Protein AF-A0A160V977-F1 (afdb_monomer)

Solvent-accessible surface area (backbone atoms only — not comparable to full-atom values): 5781 Å² total; per-residue (Å²): 112,71,68,58,52,53,50,55,49,53,57,53,48,54,57,52,52,51,48,53,51,42,30,74,75,62,35,70,86,44,37,63,59,54,51,48,52,51,62,61,48,48,59,53,52,54,50,52,50,53,50,51,38,48,54,43,23,74,74,66,78,40,61,65,64,35,53,54,51,50,52,54,52,50,53,52,50,52,54,56,58,70,66,60,76,85,76,78,72,78,77,78,67,96,75,88,80,132

InterPro domains:
  IPR036259 MFS transporter superfamily [G3DSA:1.20.1250.20] (1-90)
  IPR036259 MFS transporter superfamily [SSF103473] (1-87)

Structure (mmCIF, N/CA/C/O backbone):
data_AF-A0A160V977-F1
#
_entry.id   AF-A0A160V977-F1
#
loop_
_atom_site.group_PDB
_atom_site.id
_atom_site.type_symbol
_atom_site.label_atom_id
_atom_site.label_alt_id
_atom_site.label_comp_id
_atom_site.label_asym_id
_atom_site.label_entity_id
_atom_site.label_seq_id
_atom_site.pdbx_PDB_ins_code
_atom_site.Cartn_x
_atom_site.Cartn_y
_atom_site.Cartn_z
_atom_site.occupancy
_atom_site.B_iso_or_equiv
_atom_site.auth_seq_id
_atom_site.auth_comp_id
_atom_site.auth_asym_id
_atom_site.auth_atom_id
_atom_site.pdbx_PDB_model_num
ATOM 1 N N . MET A 1 1 ? 14.651 17.343 1.675 1.00 66.44 1 MET A N 1
ATOM 2 C CA . MET A 1 1 ? 14.062 17.593 3.010 1.00 66.44 1 MET A CA 1
ATOM 3 C C . MET A 1 1 ? 12.535 17.635 2.943 1.00 66.44 1 MET A C 1
ATOM 5 O O . MET A 1 1 ? 11.924 16.693 3.421 1.00 66.44 1 MET A O 1
ATOM 9 N N . VAL A 1 2 ? 11.912 18.605 2.258 1.00 83.19 2 VAL A N 1
ATOM 10 C CA . VAL A 1 2 ? 10.433 18.713 2.157 1.00 83.19 2 VAL A CA 1
ATOM 11 C C . VAL A 1 2 ? 9.752 17.468 1.563 1.00 83.19 2 VAL A C 1
ATOM 13 O O . VAL A 1 2 ? 8.767 16.995 2.116 1.00 83.19 2 VAL A O 1
ATOM 16 N N . GLY A 1 3 ? 10.300 16.872 0.497 1.00 80.31 3 GLY A N 1
ATOM 17 C CA . GLY A 1 3 ? 9.706 15.670 -0.114 1.00 80.31 3 GLY A CA 1
ATOM 18 C C . GLY A 1 3 ? 9.651 14.450 0.816 1.00 80.31 3 GLY A C 1
ATOM 19 O O . GLY A 1 3 ? 8.677 13.708 0.794 1.00 80.31 3 GLY A O 1
ATOM 20 N N . ILE A 1 4 ? 10.650 14.280 1.689 1.00 83.44 4 ILE A N 1
ATOM 21 C CA . ILE A 1 4 ? 10.696 13.172 2.659 1.00 83.44 4 ILE A CA 1
ATOM 22 C C . ILE A 1 4 ? 9.632 13.373 3.740 1.00 83.44 4 ILE A C 1
ATOM 24 O O . ILE A 1 4 ? 8.979 12.415 4.140 1.00 83.44 4 ILE A O 1
ATOM 28 N N . LEU A 1 5 ? 9.421 14.621 4.171 1.00 85.25 5 LEU A N 1
ATOM 29 C CA . LEU A 1 5 ? 8.368 14.960 5.128 1.00 85.25 5 LEU A CA 1
ATOM 30 C C . LEU A 1 5 ? 6.982 14.685 4.540 1.00 85.25 5 LEU A C 1
ATOM 32 O O . LEU A 1 5 ? 6.163 14.068 5.207 1.00 85.25 5 LEU A O 1
ATOM 36 N N . LEU A 1 6 ? 6.734 15.070 3.285 1.00 83.75 6 LEU A N 1
ATOM 37 C CA . LEU A 1 6 ? 5.454 14.815 2.617 1.00 83.75 6 LEU A CA 1
ATOM 38 C C . LEU A 1 6 ? 5.184 13.319 2.429 1.00 83.75 6 LEU A C 1
ATOM 40 O O . LEU A 1 6 ? 4.078 12.861 2.703 1.00 83.75 6 LEU A O 1
ATOM 44 N N . VAL A 1 7 ? 6.192 12.547 2.013 1.00 82.19 7 VAL A N 1
ATOM 45 C CA . VAL A 1 7 ? 6.069 11.088 1.869 1.00 82.19 7 VAL A CA 1
ATOM 46 C C . VAL A 1 7 ? 5.856 10.424 3.226 1.00 82.19 7 VAL A C 1
ATOM 48 O O . VAL A 1 7 ? 4.940 9.620 3.370 1.00 82.19 7 VAL A O 1
ATOM 51 N N . GLY A 1 8 ? 6.648 10.790 4.236 1.00 82.00 8 GLY A N 1
ATOM 52 C CA . GLY A 1 8 ? 6.519 10.243 5.584 1.00 82.00 8 GLY A CA 1
ATOM 53 C C . GLY A 1 8 ? 5.164 10.562 6.216 1.00 82.00 8 GLY A C 1
ATOM 54 O O . GLY A 1 8 ? 4.550 9.686 6.824 1.00 82.00 8 GLY A O 1
ATOM 55 N N . PHE A 1 9 ? 4.665 11.785 6.031 1.00 81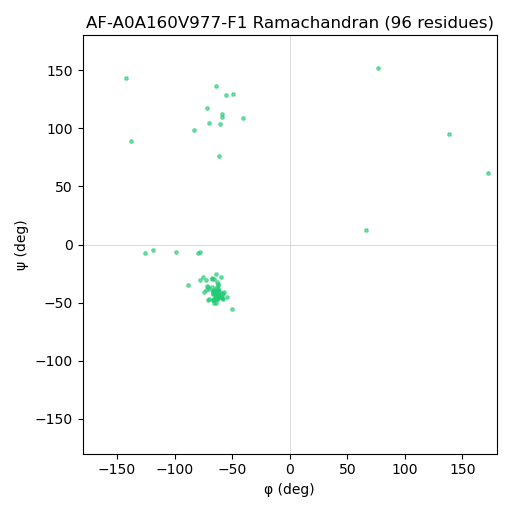.31 9 PHE A N 1
ATOM 56 C CA . PHE A 1 9 ? 3.367 12.197 6.555 1.00 81.31 9 PHE A CA 1
ATOM 57 C C . PHE A 1 9 ? 2.218 11.504 5.823 1.00 81.31 9 PHE A C 1
ATOM 59 O O . PHE A 1 9 ? 1.338 10.949 6.468 1.00 81.31 9 PHE A O 1
ATOM 66 N N . SER A 1 10 ? 2.258 11.470 4.488 1.00 80.94 10 SER A N 1
ATOM 67 C CA . SER A 1 10 ? 1.249 10.793 3.666 1.00 80.94 10 SER A CA 1
ATOM 68 C C . SER A 1 10 ? 1.142 9.306 4.015 1.00 80.94 10 SER A C 1
ATOM 70 O O . SER A 1 10 ? 0.052 8.804 4.283 1.00 80.94 10 SER A O 1
ATOM 72 N N . TRP A 1 11 ? 2.284 8.619 4.122 1.00 78.62 11 TRP A N 1
ATOM 73 C CA . TRP A 1 11 ? 2.330 7.188 4.413 1.00 78.62 11 TRP A CA 1
ATOM 74 C C . TRP A 1 11 ? 1.742 6.848 5.788 1.00 78.62 11 TRP A C 1
ATOM 76 O O . TRP A 1 11 ? 0.925 5.936 5.910 1.00 78.62 11 TRP A O 1
ATOM 86 N N . ASN A 1 12 ? 2.126 7.592 6.831 1.00 80.06 12 ASN A N 1
ATOM 87 C CA . ASN A 1 12 ? 1.627 7.355 8.189 1.00 80.06 12 ASN A CA 1
ATOM 88 C C . ASN A 1 12 ? 0.189 7.856 8.389 1.00 80.06 12 ASN A C 1
ATOM 90 O O . ASN A 1 12 ? -0.552 7.300 9.198 1.00 80.06 12 ASN A O 1
ATOM 94 N N . ALA A 1 13 ? -0.238 8.879 7.645 1.00 80.12 13 ALA A N 1
ATOM 95 C CA . ALA A 1 13 ? -1.621 9.336 7.675 1.00 80.12 13 ALA A CA 1
ATOM 96 C C . ALA A 1 13 ? -2.563 8.232 7.187 1.00 80.12 13 ALA A C 1
ATOM 98 O O . ALA A 1 13 ? -3.557 7.950 7.847 1.00 80.12 13 ALA A O 1
ATOM 99 N N . THR A 1 14 ? -2.234 7.548 6.085 1.00 79.31 14 THR A N 1
ATOM 100 C CA . THR A 1 14 ? -3.078 6.462 5.566 1.00 79.31 14 THR A CA 1
ATOM 101 C C . THR A 1 14 ? -3.198 5.304 6.557 1.00 79.31 14 THR A C 1
ATOM 103 O O . THR A 1 14 ? -4.301 4.806 6.784 1.00 79.31 14 THR A O 1
ATOM 106 N N . THR A 1 15 ? -2.099 4.895 7.197 1.00 77.19 15 THR A N 1
ATOM 107 C CA . THR A 1 15 ? -2.123 3.789 8.167 1.00 77.19 15 THR A CA 1
ATOM 108 C C . THR A 1 15 ? -2.922 4.138 9.422 1.00 77.19 15 THR A C 1
ATOM 110 O O . THR A 1 15 ? -3.720 3.316 9.873 1.00 77.19 15 THR A O 1
ATOM 113 N N . SER A 1 16 ? -2.759 5.356 9.947 1.00 76.06 16 SER A N 1
ATOM 114 C CA . SER A 1 16 ? -3.447 5.821 11.157 1.00 76.06 16 SER A CA 1
ATOM 115 C C . SER A 1 16 ? -4.940 6.091 10.917 1.00 76.06 16 SER A C 1
ATOM 117 O O . SER A 1 16 ? -5.778 5.700 11.726 1.00 76.06 16 SER A O 1
ATOM 119 N N . ILE A 1 17 ? -5.304 6.665 9.761 1.00 78.00 17 ILE A N 1
ATOM 120 C CA . ILE A 1 17 ? -6.708 6.868 9.353 1.00 78.00 17 ILE A CA 1
ATOM 121 C C . ILE A 1 17 ? -7.423 5.527 9.188 1.00 78.00 17 ILE A C 1
ATOM 123 O O . ILE A 1 17 ? -8.548 5.362 9.657 1.00 78.00 17 ILE A O 1
ATOM 127 N N . THR A 1 18 ? -6.763 4.548 8.565 1.00 76.44 18 THR A N 1
ATOM 128 C CA . THR A 1 18 ? -7.324 3.197 8.428 1.00 76.44 18 THR A CA 1
ATOM 129 C C . THR A 1 18 ? -7.544 2.557 9.801 1.00 76.44 18 THR A C 1
ATOM 131 O O . THR A 1 18 ? -8.536 1.856 9.991 1.00 76.44 18 THR A O 1
ATOM 134 N N . ALA A 1 19 ? -6.672 2.848 10.777 1.00 74.00 19 ALA A N 1
ATOM 135 C CA . ALA A 1 19 ? -6.742 2.255 12.112 1.00 74.00 19 ALA A CA 1
ATOM 136 C C . ALA A 1 19 ? -7.929 2.806 12.884 1.00 74.00 19 ALA A C 1
ATOM 138 O O . ALA A 1 19 ? -8.717 2.027 13.416 1.00 74.00 19 ALA A O 1
ATOM 139 N N . ALA A 1 20 ? -8.080 4.131 12.863 1.00 76.62 20 ALA A N 1
ATOM 140 C CA . ALA A 1 20 ? -9.222 4.827 13.438 1.00 76.62 20 ALA A CA 1
ATOM 141 C C . ALA A 1 20 ? -10.544 4.365 12.801 1.00 76.62 20 ALA A C 1
ATOM 143 O O . ALA A 1 20 ? -11.491 4.021 13.503 1.00 76.62 20 ALA A O 1
ATOM 144 N N . TYR A 1 21 ? -10.597 4.263 11.470 1.00 74.62 21 TYR A N 1
ATOM 145 C CA . TYR A 1 21 ? -11.803 3.812 10.772 1.00 74.62 21 TYR A CA 1
ATOM 146 C C . TYR A 1 21 ? -12.166 2.358 11.105 1.00 74.62 21 TYR A C 1
ATOM 148 O O . TYR A 1 21 ? -13.328 2.032 11.353 1.00 74.62 21 TYR A O 1
ATOM 156 N N . ALA A 1 22 ? -11.174 1.466 11.138 1.00 73.75 22 ALA A N 1
ATOM 157 C CA . ALA A 1 22 ? -11.393 0.069 11.482 1.00 73.75 22 ALA A CA 1
ATOM 158 C C . ALA A 1 22 ? -11.825 -0.100 12.949 1.00 73.75 22 ALA A C 1
ATOM 160 O O . ALA A 1 22 ? -12.726 -0.898 13.220 1.00 73.75 22 ALA A O 1
ATOM 161 N N . SER A 1 23 ? -11.242 0.664 13.884 1.00 73.75 23 SER A N 1
ATOM 162 C CA . SER A 1 23 ? -11.644 0.631 15.294 1.00 73.75 23 SER A CA 1
ATOM 163 C C . SER A 1 23 ? -13.060 1.154 15.506 1.00 73.75 23 SER A C 1
ATOM 165 O O . SER A 1 23 ? -13.806 0.544 16.270 1.00 73.75 23 SER A O 1
ATOM 167 N N . ASP A 1 24 ? -13.453 2.212 14.792 1.00 74.56 24 ASP A N 1
ATOM 168 C CA . ASP A 1 24 ? -14.805 2.776 14.863 1.00 74.56 24 ASP A CA 1
ATOM 169 C C . ASP A 1 24 ? -15.855 1.823 14.274 1.00 74.56 24 ASP A C 1
ATOM 171 O O . ASP A 1 24 ? -16.970 1.718 14.787 1.00 74.56 24 ASP A O 1
ATOM 175 N N . ARG A 1 25 ? -15.516 1.096 13.198 1.00 70.06 25 ARG A N 1
ATOM 176 C CA . ARG A 1 25 ? -16.481 0.264 12.461 1.00 70.06 25 ARG A CA 1
ATOM 177 C C . ARG A 1 25 ? -16.636 -1.160 12.992 1.00 70.06 25 ARG A C 1
ATOM 179 O O . ARG A 1 25 ? -17.739 -1.710 12.898 1.00 70.06 25 ARG A O 1
ATOM 186 N N . PHE A 1 26 ? -15.551 -1.762 13.479 1.00 71.75 26 PHE A N 1
ATOM 187 C CA . PHE A 1 26 ? -15.487 -3.175 13.885 1.00 71.75 26 PHE A CA 1
ATOM 188 C C . PHE A 1 26 ? -15.159 -3.369 15.373 1.00 71.75 26 PHE A C 1
ATOM 190 O O . PHE A 1 26 ? -15.189 -4.495 15.874 1.00 71.75 26 PHE A O 1
ATOM 197 N N . GLY A 1 27 ? -14.885 -2.280 16.095 1.00 70.50 27 GLY A N 1
ATOM 198 C CA . GLY A 1 27 ? -14.477 -2.315 17.490 1.00 70.50 27 GLY A CA 1
ATOM 199 C C . GLY A 1 27 ? -13.012 -2.722 17.665 1.00 70.50 27 GLY A C 1
ATOM 200 O O . GLY A 1 27 ? -12.434 -3.488 16.890 1.00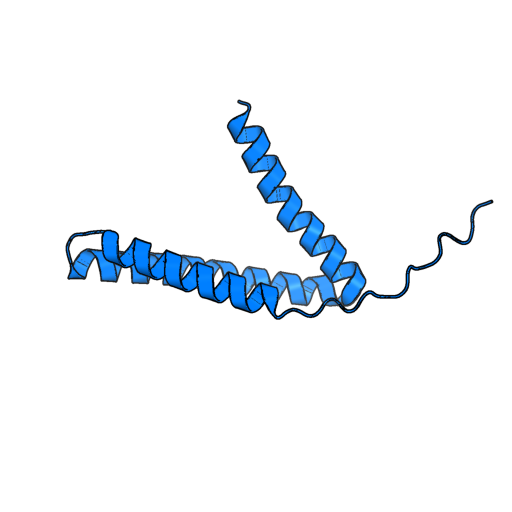 70.50 27 GLY A O 1
ATOM 201 N N . ILE A 1 28 ? -12.404 -2.239 18.748 1.00 71.19 28 ILE A N 1
ATOM 202 C CA . ILE A 1 28 ? -10.978 -2.440 19.064 1.00 71.19 28 ILE A CA 1
ATOM 203 C C . ILE A 1 28 ? -10.630 -3.940 19.190 1.00 71.19 28 ILE A C 1
ATOM 205 O O . ILE A 1 28 ? -9.520 -4.355 18.866 1.00 71.19 28 ILE A O 1
ATOM 209 N N . SER A 1 29 ? -11.600 -4.779 19.579 1.00 72.44 29 SER A N 1
ATOM 210 C CA . SER A 1 29 ? -11.424 -6.231 19.722 1.00 72.44 29 SER A CA 1
ATOM 211 C C . SER A 1 29 ? -11.140 -6.966 18.406 1.00 72.44 29 SER A C 1
ATOM 213 O O . SER A 1 29 ? -10.489 -8.006 18.446 1.00 72.44 29 SER A O 1
ATOM 215 N N . GLN A 1 30 ? -11.632 -6.480 17.261 1.00 74.00 30 GLN A N 1
ATOM 216 C CA . GLN A 1 30 ? -11.423 -7.127 15.953 1.00 74.00 30 GLN A CA 1
ATOM 217 C C . GLN A 1 30 ? -10.290 -6.477 15.150 1.00 74.00 30 GLN A C 1
ATOM 219 O O . GLN A 1 30 ? -9.875 -7.005 14.115 1.00 74.00 30 GLN A O 1
ATOM 224 N N . LEU A 1 31 ? -9.740 -5.364 15.650 1.00 75.56 31 LEU A N 1
ATOM 225 C CA . LEU A 1 31 ? -8.686 -4.599 14.991 1.00 75.56 31 LEU A CA 1
ATOM 226 C C . LEU A 1 31 ? -7.452 -5.466 14.706 1.00 75.56 31 LEU A C 1
ATOM 228 O O . LEU A 1 31 ? -6.908 -5.410 13.608 1.00 75.56 31 LEU A O 1
ATOM 232 N N . GLY A 1 32 ? -7.067 -6.333 15.650 1.00 78.00 32 GLY A N 1
ATOM 233 C CA . GLY A 1 32 ? -5.941 -7.255 15.485 1.00 78.00 32 GLY A CA 1
ATOM 234 C C . GLY A 1 32 ? -6.133 -8.270 14.351 1.00 78.00 32 GLY A C 1
ATOM 235 O O . GLY A 1 32 ? -5.187 -8.555 13.624 1.00 78.00 32 GLY A O 1
ATOM 236 N N . THR A 1 33 ? -7.350 -8.777 14.139 1.00 81.75 33 THR A N 1
ATOM 237 C CA . THR A 1 33 ? -7.649 -9.721 13.047 1.00 81.75 33 THR A CA 1
ATOM 238 C C . THR A 1 33 ? -7.691 -9.016 11.691 1.00 81.75 33 THR A C 1
ATOM 240 O O . THR A 1 33 ? -7.156 -9.531 10.711 1.00 81.75 33 THR A O 1
ATOM 243 N N . ILE A 1 34 ? -8.276 -7.817 11.627 1.00 80.00 34 ILE A N 1
ATOM 244 C CA . ILE A 1 34 ? -8.344 -7.014 10.396 1.00 80.00 34 ILE A CA 1
ATOM 245 C C . ILE A 1 34 ? -6.938 -6.581 9.970 1.00 80.00 34 ILE A C 1
ATOM 247 O O . ILE A 1 34 ? -6.523 -6.831 8.841 1.00 80.00 34 ILE A O 1
ATOM 251 N N . TYR A 1 35 ? -6.159 -6.011 10.890 1.00 79.81 35 TYR A N 1
ATOM 252 C CA . TYR A 1 35 ? -4.775 -5.646 10.605 1.00 79.81 35 TYR A CA 1
ATOM 253 C C . TYR A 1 35 ? -3.904 -6.869 10.337 1.00 79.81 35 TYR A C 1
ATOM 255 O O . TYR A 1 35 ? -3.105 -6.846 9.407 1.00 79.81 35 TYR A O 1
ATOM 263 N N . GLY A 1 36 ? -4.077 -7.953 11.094 1.00 82.88 36 GLY A N 1
ATOM 264 C CA . GLY A 1 36 ? -3.331 -9.194 10.899 1.00 82.88 36 GLY A CA 1
ATOM 265 C C . GLY A 1 36 ? -3.551 -9.801 9.514 1.00 82.88 36 GLY A C 1
ATOM 266 O O . GLY A 1 36 ? -2.587 -10.165 8.846 1.00 82.88 36 GLY A O 1
ATOM 267 N N . THR A 1 37 ? -4.796 -9.849 9.037 1.00 84.12 37 THR A N 1
ATOM 268 C CA . THR A 1 37 ? -5.107 -10.328 7.679 1.00 84.12 37 THR A CA 1
ATOM 269 C C . THR A 1 37 ? -4.555 -9.393 6.603 1.00 84.12 37 THR A C 1
ATOM 271 O O . THR A 1 37 ? -3.955 -9.862 5.638 1.00 84.12 37 THR A O 1
ATOM 274 N N . MET A 1 38 ? -4.658 -8.077 6.790 1.00 82.00 38 MET A N 1
ATOM 275 C CA . MET A 1 38 ? -4.106 -7.087 5.862 1.00 82.00 38 MET A CA 1
ATOM 276 C C . MET A 1 38 ? -2.572 -7.179 5.757 1.00 82.00 38 MET A C 1
ATOM 278 O O . MET A 1 38 ? -2.023 -7.231 4.653 1.00 82.00 38 MET A O 1
ATOM 282 N N . PHE A 1 39 ? -1.878 -7.286 6.894 1.00 83.38 39 PHE A N 1
ATOM 283 C CA . PHE A 1 39 ? -0.428 -7.485 6.947 1.00 83.38 39 PHE A CA 1
ATOM 284 C C . PHE A 1 39 ? 0.009 -8.853 6.418 1.00 83.38 39 PHE A C 1
ATOM 286 O O . PHE A 1 39 ? 1.110 -8.954 5.888 1.00 83.38 39 PHE A O 1
ATOM 293 N N . ALA A 1 40 ? -0.827 -9.890 6.513 1.00 87.94 40 ALA A N 1
ATOM 294 C CA . ALA A 1 40 ? -0.534 -11.196 5.923 1.00 87.94 40 ALA A CA 1
ATOM 295 C C . ALA A 1 40 ? -0.615 -11.171 4.386 1.00 87.94 40 ALA A C 1
ATOM 297 O O . ALA A 1 40 ? 0.197 -11.802 3.710 1.00 87.94 40 ALA A O 1
ATOM 298 N N . VAL A 1 41 ? -1.560 -10.414 3.820 1.00 87.75 41 VAL A N 1
ATOM 299 C CA . VAL A 1 41 ? -1.737 -10.297 2.362 1.00 87.75 41 VAL A CA 1
ATOM 300 C C . VAL A 1 41 ? -0.706 -9.355 1.724 1.00 87.75 41 VAL A C 1
ATOM 302 O O . VAL A 1 41 ? -0.292 -9.584 0.589 1.00 87.75 41 VAL A O 1
ATOM 305 N N . MET A 1 42 ? -0.227 -8.332 2.441 1.00 85.25 42 MET A N 1
ATOM 306 C CA . MET A 1 42 ? 0.776 -7.373 1.943 1.00 85.25 42 MET A CA 1
ATOM 307 C C . MET A 1 42 ? 2.033 -8.008 1.310 1.00 85.25 42 MET A C 1
ATOM 309 O O . MET A 1 42 ? 2.343 -7.688 0.159 1.00 85.25 42 MET A O 1
ATOM 313 N N . PRO A 1 43 ? 2.776 -8.892 2.002 1.00 84.88 43 PRO A N 1
ATOM 314 C CA . PRO A 1 43 ? 3.974 -9.507 1.442 1.00 84.88 43 PRO A CA 1
ATOM 315 C C . PRO A 1 43 ? 3.648 -10.464 0.292 1.00 84.88 43 PRO A C 1
ATOM 317 O O . PRO A 1 43 ? 4.445 -10.568 -0.637 1.00 84.88 43 PRO A O 1
ATOM 320 N N . LEU A 1 44 ? 2.469 -11.100 0.294 1.00 87.56 44 LEU A N 1
ATOM 321 C CA . LEU A 1 44 ? 2.015 -11.914 -0.839 1.00 87.56 44 LEU A CA 1
ATOM 322 C C . LEU A 1 44 ? 1.824 -11.052 -2.088 1.00 87.56 44 LEU A C 1
ATOM 324 O O . LEU A 1 44 ? 2.313 -11.409 -3.155 1.00 87.56 44 LEU A O 1
ATOM 328 N N . GLY A 1 45 ? 1.181 -9.890 -1.952 1.00 82.25 45 GLY A N 1
ATOM 329 C CA . GLY A 1 45 ? 1.022 -8.937 -3.050 1.00 82.25 45 GLY A CA 1
ATOM 330 C C . GLY A 1 45 ? 2.361 -8.389 -3.548 1.00 82.25 45 GLY A C 1
ATOM 331 O O . GLY A 1 45 ? 2.602 -8.356 -4.753 1.00 82.25 45 GLY A O 1
ATOM 332 N N . SER A 1 46 ? 3.262 -8.018 -2.633 1.00 81.06 46 SER A N 1
ATOM 333 C CA . SER A 1 46 ? 4.594 -7.516 -2.990 1.00 81.06 46 SER A CA 1
ATOM 334 C C . SER A 1 46 ? 5.442 -8.574 -3.702 1.00 81.06 46 SER A C 1
ATOM 336 O O . SER A 1 46 ? 6.052 -8.273 -4.728 1.00 81.06 46 SER A O 1
ATOM 338 N N . GLY A 1 47 ? 5.442 -9.813 -3.205 1.00 84.38 47 GLY A N 1
ATOM 339 C CA . GLY A 1 47 ? 6.177 -10.925 -3.803 1.00 84.38 47 GLY A CA 1
ATOM 340 C C . GLY A 1 47 ? 5.620 -11.326 -5.168 1.00 84.38 47 GLY A C 1
ATOM 341 O O . GLY A 1 47 ? 6.376 -11.426 -6.133 1.00 84.38 47 GLY A O 1
ATOM 342 N N . LEU A 1 48 ? 4.297 -11.492 -5.277 1.00 84.12 48 LEU A N 1
ATOM 343 C CA . LEU A 1 48 ? 3.641 -11.824 -6.545 1.00 84.12 48 LEU A CA 1
ATOM 344 C C . LEU A 1 48 ? 3.813 -10.713 -7.583 1.00 84.12 48 LEU A C 1
ATOM 346 O O . LEU A 1 48 ? 4.090 -11.008 -8.742 1.00 84.12 48 LEU A O 1
ATOM 350 N N . GLY A 1 49 ? 3.704 -9.447 -7.177 1.00 80.25 49 GLY A N 1
ATOM 351 C CA . GLY A 1 49 ? 3.915 -8.301 -8.059 1.00 80.25 49 GLY A CA 1
ATOM 352 C C . GLY A 1 49 ? 5.347 -8.226 -8.591 1.00 80.25 49 GLY A C 1
ATOM 353 O O . GLY A 1 49 ? 5.543 -8.035 -9.790 1.00 80.25 49 GLY A O 1
ATOM 354 N N . ALA A 1 50 ? 6.348 -8.438 -7.731 1.00 80.69 50 ALA A N 1
ATOM 355 C CA . ALA A 1 50 ? 7.750 -8.465 -8.143 1.00 80.69 50 ALA A CA 1
ATOM 356 C C . ALA A 1 50 ? 8.056 -9.651 -9.073 1.00 80.69 50 ALA A C 1
ATOM 358 O O . ALA A 1 50 ? 8.721 -9.476 -10.093 1.00 80.69 50 ALA A O 1
ATOM 359 N N . TYR A 1 51 ? 7.527 -10.838 -8.761 1.00 82.00 51 TYR A N 1
ATOM 360 C CA . TYR A 1 51 ? 7.701 -12.036 -9.582 1.00 82.00 51 TYR A CA 1
ATOM 361 C C . TYR A 1 51 ? 7.060 -11.883 -10.967 1.00 82.00 51 TYR A C 1
ATOM 363 O O . TYR A 1 51 ? 7.724 -12.096 -11.979 1.00 82.00 51 TYR A O 1
ATOM 371 N N . LEU A 1 52 ? 5.796 -11.453 -11.030 1.00 78.75 52 LEU A N 1
ATOM 372 C CA . LEU A 1 52 ? 5.105 -11.212 -12.298 1.00 78.75 52 LEU A CA 1
ATOM 373 C C . LEU A 1 52 ? 5.770 -10.085 -13.092 1.00 78.75 52 LEU A C 1
ATOM 375 O O . LEU A 1 52 ? 5.929 -10.217 -14.300 1.00 78.75 52 LEU A O 1
ATOM 379 N N . GLY A 1 53 ? 6.216 -9.015 -12.429 1.00 76.94 53 GLY A N 1
ATOM 380 C CA . GLY A 1 53 ? 6.983 -7.945 -13.066 1.00 76.94 53 GLY A CA 1
ATOM 381 C C . GLY A 1 53 ? 8.276 -8.451 -13.712 1.00 76.94 53 GLY A C 1
ATOM 382 O O . GLY A 1 53 ? 8.572 -8.070 -14.842 1.00 76.94 53 GLY A O 1
ATOM 383 N N . GLY A 1 54 ? 8.995 -9.355 -13.036 1.00 77.25 54 GLY A N 1
ATOM 384 C CA . GLY A 1 54 ? 10.190 -10.018 -13.564 1.00 77.25 54 GLY A CA 1
ATOM 385 C C . GLY A 1 54 ? 9.893 -10.933 -14.754 1.00 77.25 54 GLY A C 1
ATOM 386 O O . GLY A 1 54 ? 10.528 -10.806 -15.792 1.00 77.25 54 GLY A O 1
ATOM 387 N N . VAL A 1 55 ? 8.866 -11.785 -14.663 1.00 77.94 55 VAL A N 1
ATOM 388 C CA . VAL A 1 55 ? 8.471 -12.687 -15.765 1.00 77.94 55 VAL A CA 1
ATOM 389 C C . VAL A 1 55 ? 8.009 -11.904 -16.999 1.00 77.94 55 VAL A C 1
ATOM 391 O O . VAL A 1 55 ? 8.369 -12.238 -18.130 1.00 77.94 55 VAL A O 1
ATOM 394 N N . LEU A 1 56 ? 7.230 -10.835 -16.803 1.00 74.56 56 LEU A N 1
ATOM 395 C CA . LEU A 1 56 ? 6.805 -9.959 -17.896 1.00 74.56 56 LEU A CA 1
ATOM 396 C C . LEU A 1 56 ? 8.005 -9.257 -18.545 1.00 74.56 56 LEU A C 1
ATOM 398 O O . LEU A 1 56 ? 8.025 -9.119 -19.770 1.00 74.56 56 LEU A O 1
ATOM 402 N N . TYR A 1 57 ? 9.004 -8.863 -17.752 1.00 73.19 57 TYR A N 1
ATOM 403 C CA . TYR A 1 57 ? 10.244 -8.279 -18.252 1.00 73.19 57 TYR A CA 1
ATOM 404 C C . TYR A 1 57 ? 11.072 -9.287 -19.061 1.00 73.19 57 TYR A C 1
ATOM 406 O O . TYR A 1 57 ? 11.446 -8.981 -20.191 1.00 73.19 57 TYR A O 1
ATOM 414 N N . ASP A 1 58 ? 11.277 -10.502 -18.549 1.00 72.94 58 ASP A N 1
ATOM 415 C CA . ASP A 1 58 ? 12.053 -11.552 -19.224 1.00 72.94 58 ASP A CA 1
ATOM 416 C C . ASP A 1 58 ? 11.414 -11.987 -20.553 1.00 72.94 58 ASP A C 1
ATOM 418 O O . ASP A 1 58 ? 12.115 -12.315 -21.509 1.00 72.94 58 ASP A O 1
ATOM 422 N N . SER A 1 59 ? 10.080 -11.943 -20.650 1.00 72.50 59 SER A N 1
ATOM 423 C CA . SER A 1 59 ? 9.353 -12.342 -21.864 1.00 72.50 59 SER A CA 1
ATOM 424 C C . SER A 1 59 ? 9.475 -11.360 -23.037 1.00 72.50 59 SER A C 1
ATOM 426 O O . SER A 1 59 ? 9.401 -11.777 -24.191 1.00 72.50 59 SER A O 1
ATOM 428 N N . GLN A 1 60 ? 9.632 -10.058 -22.769 1.00 68.44 60 GLN A N 1
ATOM 429 C CA . GLN A 1 60 ? 9.577 -9.008 -23.801 1.00 68.44 60 GLN A CA 1
ATOM 430 C C . GLN A 1 60 ? 10.810 -8.096 -23.821 1.00 68.44 60 GLN A C 1
ATOM 432 O O . GLN A 1 60 ? 10.932 -7.256 -24.710 1.00 68.44 60 GLN A O 1
ATOM 437 N N . GLY A 1 61 ? 11.718 -8.228 -22.852 1.00 71.56 61 GLY A N 1
ATOM 438 C CA . GLY A 1 61 ? 12.903 -7.381 -22.703 1.00 71.56 61 GLY A CA 1
ATOM 439 C C . GLY A 1 61 ? 12.590 -5.919 -22.360 1.00 71.56 61 GLY A C 1
ATOM 440 O O . GLY A 1 61 ? 13.463 -5.062 -22.472 1.00 71.56 61 GLY A O 1
ATOM 441 N N . THR A 1 62 ? 11.346 -5.603 -21.979 1.00 71.06 62 THR A N 1
ATOM 442 C CA . THR A 1 62 ? 10.888 -4.241 -21.674 1.00 71.06 62 THR A CA 1
ATOM 443 C C . THR A 1 62 ? 9.915 -4.217 -20.498 1.00 71.06 62 THR A C 1
ATOM 445 O O . THR A 1 62 ? 9.054 -5.082 -20.355 1.00 71.06 62 THR A O 1
ATOM 448 N N . TYR A 1 63 ? 10.009 -3.177 -19.665 1.00 73.19 63 TYR A N 1
ATOM 449 C CA . TYR A 1 63 ? 9.108 -2.950 -18.527 1.00 73.19 63 TYR A CA 1
ATOM 450 C C . TYR A 1 63 ? 7.740 -2.385 -18.923 1.00 73.19 63 TYR A C 1
ATOM 452 O O . TYR A 1 63 ? 6.863 -2.271 -18.066 1.00 73.19 63 TYR A O 1
ATOM 460 N N . ALA A 1 64 ? 7.529 -2.031 -20.196 1.00 76.75 64 ALA A N 1
ATOM 461 C CA . ALA A 1 64 ? 6.292 -1.391 -20.637 1.00 76.75 64 ALA A CA 1
ATOM 462 C C . ALA A 1 64 ? 5.048 -2.208 -20.242 1.00 76.75 64 ALA A C 1
ATOM 464 O O . ALA A 1 64 ? 4.102 -1.658 -19.683 1.00 76.75 64 ALA A O 1
ATOM 465 N N . VAL A 1 65 ? 5.069 -3.527 -20.451 1.00 73.12 65 VAL A N 1
ATOM 466 C CA . VAL A 1 65 ? 3.917 -4.392 -20.144 1.00 73.12 65 VAL A CA 1
ATOM 467 C C . VAL A 1 65 ? 3.716 -4.576 -18.639 1.00 73.12 65 VAL A C 1
ATOM 469 O O . VAL A 1 65 ? 2.577 -4.559 -18.175 1.00 73.12 65 VAL A O 1
ATOM 472 N N . ALA A 1 66 ? 4.795 -4.652 -17.8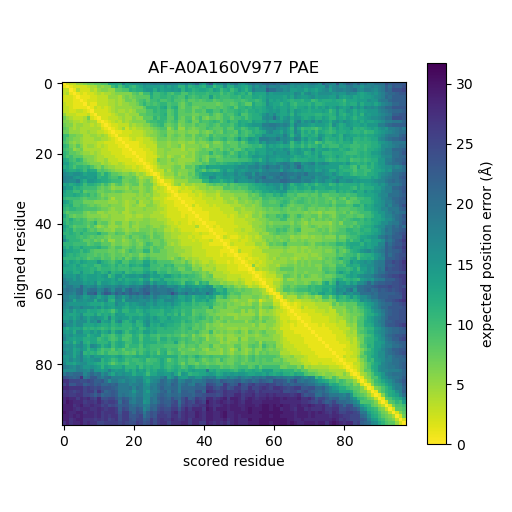56 1.00 76.38 66 ALA A N 1
ATOM 473 C CA . ALA A 1 66 ? 4.703 -4.665 -16.397 1.00 76.38 66 ALA A CA 1
ATOM 474 C C . ALA A 1 66 ? 4.050 -3.374 -15.869 1.00 76.38 66 ALA A C 1
ATOM 476 O O . ALA A 1 66 ? 3.129 -3.432 -15.056 1.00 76.38 66 ALA A O 1
ATOM 477 N N . ILE A 1 67 ? 4.440 -2.211 -16.396 1.00 78.50 67 ILE A N 1
ATOM 478 C CA . ILE A 1 67 ? 3.847 -0.922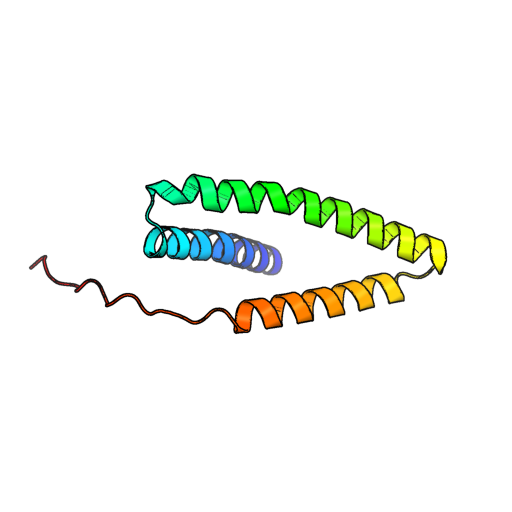 -16.015 1.00 78.50 67 ILE A CA 1
ATOM 479 C C . ILE A 1 67 ? 2.361 -0.863 -16.390 1.00 78.50 67 IL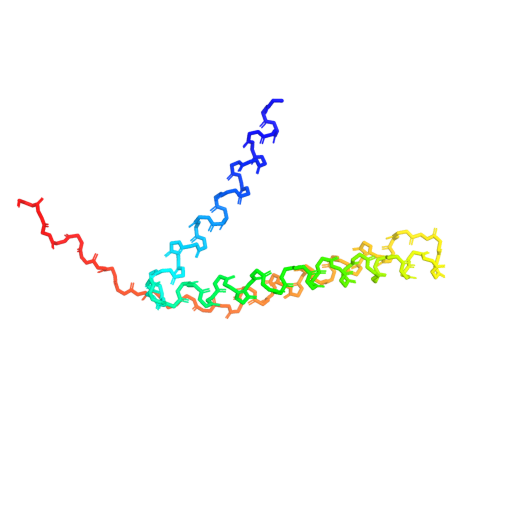E A C 1
ATOM 481 O O . ILE A 1 67 ? 1.537 -0.515 -15.545 1.00 78.50 67 ILE A O 1
ATOM 485 N N . TRP A 1 68 ? 1.991 -1.254 -17.613 1.00 78.44 68 TRP A N 1
ATOM 486 C CA . TRP A 1 68 ? 0.588 -1.278 -18.040 1.00 78.44 68 TRP A CA 1
ATOM 487 C C . TRP A 1 68 ? -0.270 -2.244 -17.214 1.00 78.44 68 TRP A C 1
ATOM 489 O O . TRP A 1 68 ? -1.391 -1.894 -16.844 1.00 78.44 68 TRP A O 1
ATOM 499 N N . SER A 1 69 ? 0.259 -3.418 -16.851 1.00 77.94 69 SER A N 1
ATOM 500 C CA . SER A 1 69 ? -0.440 -4.348 -15.954 1.00 77.94 69 SER A CA 1
ATOM 501 C C . SER A 1 69 ? -0.656 -3.759 -14.557 1.00 77.94 69 SER A C 1
ATOM 503 O O . SER A 1 69 ? -1.742 -3.890 -13.996 1.00 77.94 69 SER A O 1
ATOM 505 N N . ASN A 1 70 ? 0.329 -3.028 -14.026 1.00 78.62 70 ASN A N 1
ATOM 506 C CA . ASN A 1 70 ? 0.211 -2.361 -12.735 1.00 78.62 70 ASN A CA 1
ATOM 507 C C . ASN A 1 70 ? -0.845 -1.244 -12.770 1.00 78.62 70 ASN A C 1
ATOM 509 O O . ASN A 1 70 ? -1.637 -1.115 -11.841 1.00 78.62 70 ASN A O 1
ATOM 513 N N . ILE A 1 71 ? -0.913 -0.477 -13.865 1.00 80.62 71 ILE A N 1
ATOM 514 C CA . ILE A 1 71 ? -1.961 0.534 -14.076 1.00 80.62 71 ILE A CA 1
ATOM 515 C C . ILE A 1 71 ? -3.349 -0.123 -14.104 1.00 80.62 71 ILE A C 1
ATOM 517 O O . ILE A 1 71 ? -4.264 0.360 -13.440 1.00 80.62 71 ILE A O 1
ATOM 521 N N . ALA A 1 72 ? -3.516 -1.242 -14.816 1.00 83.56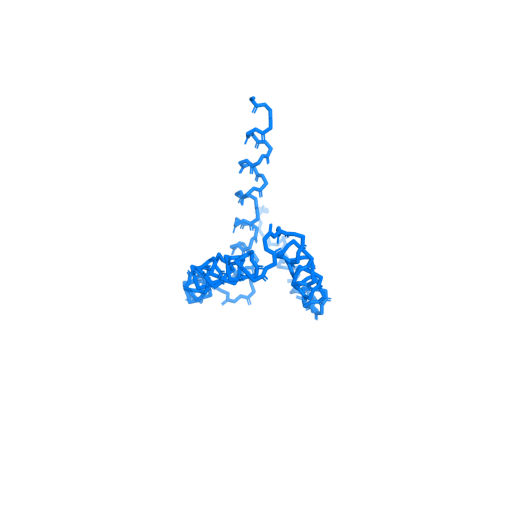 72 ALA A N 1
ATOM 522 C CA . ALA A 1 72 ? -4.790 -1.962 -14.865 1.00 83.56 72 ALA A CA 1
ATOM 523 C C . ALA A 1 72 ? -5.221 -2.487 -13.482 1.00 83.56 72 ALA A C 1
ATOM 525 O O . ALA A 1 72 ? -6.383 -2.348 -13.096 1.00 83.56 72 ALA A O 1
ATOM 526 N N . LEU A 1 73 ? -4.280 -3.035 -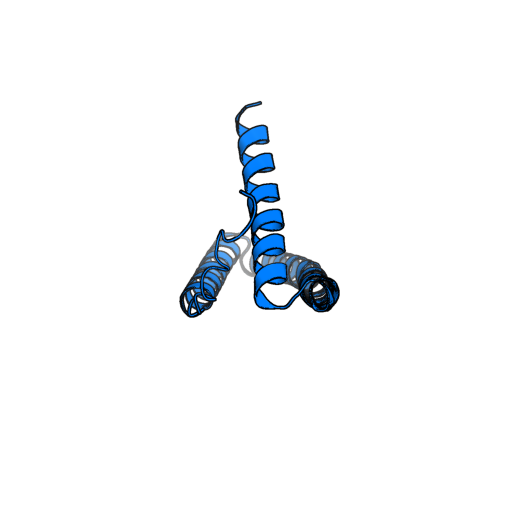12.707 1.00 81.31 73 LEU A N 1
ATOM 527 C CA . LEU A 1 73 ? -4.527 -3.488 -11.336 1.00 81.31 73 LEU A CA 1
ATOM 528 C C . LEU A 1 73 ? -4.897 -2.328 -10.403 1.00 81.31 73 LEU A C 1
ATOM 530 O O . LEU A 1 73 ? -5.821 -2.463 -9.602 1.00 81.31 73 LEU A O 1
ATOM 534 N N . LEU A 1 74 ? -4.233 -1.176 -10.536 1.00 79.81 74 LEU A N 1
ATOM 535 C CA . LEU A 1 74 ? -4.573 0.035 -9.786 1.00 79.81 74 LEU A CA 1
ATOM 536 C C . LEU A 1 74 ? -5.993 0.511 -10.099 1.00 79.81 74 LEU A C 1
ATOM 538 O O . LEU A 1 74 ? -6.739 0.824 -9.176 1.00 79.81 74 LEU A O 1
ATOM 542 N N . LEU A 1 75 ? -6.400 0.502 -11.370 1.00 85.12 75 LEU A N 1
ATOM 543 C CA . LEU A 1 75 ? -7.762 0.872 -11.765 1.00 85.12 75 LEU A CA 1
ATOM 544 C C . LEU A 1 75 ? -8.813 -0.076 -11.170 1.00 85.12 75 LEU A C 1
ATOM 546 O O . LEU A 1 75 ? -9.842 0.388 -10.675 1.00 85.12 75 LEU A O 1
ATOM 550 N N . LEU A 1 76 ? -8.547 -1.386 -11.157 1.00 85.19 76 LEU A N 1
ATOM 551 C CA . LEU A 1 76 ? -9.420 -2.365 -10.498 1.00 85.19 76 LEU A CA 1
ATOM 552 C C . LEU A 1 76 ? -9.510 -2.125 -8.986 1.00 85.19 76 LEU A C 1
ATOM 554 O O . LEU A 1 76 ? -10.605 -2.167 -8.418 1.00 85.19 76 LEU A O 1
ATOM 558 N N . ALA A 1 77 ? -8.384 -1.829 -8.335 1.00 81.44 77 ALA A N 1
ATOM 559 C CA . ALA A 1 77 ? -8.356 -1.496 -6.916 1.00 81.44 77 ALA A CA 1
ATOM 560 C C . ALA A 1 77 ? -9.169 -0.224 -6.629 1.00 81.44 77 ALA A C 1
ATOM 562 O O . ALA A 1 77 ? -10.019 -0.233 -5.742 1.00 81.44 77 ALA A O 1
ATOM 563 N N . THR A 1 78 ? -8.992 0.837 -7.423 1.00 83.25 78 THR A N 1
ATOM 564 C CA . THR A 1 78 ? -9.782 2.071 -7.313 1.00 83.25 78 THR A CA 1
ATOM 565 C C . THR A 1 78 ? -11.275 1.802 -7.485 1.00 83.25 78 THR A C 1
ATOM 567 O O . THR A 1 78 ? -12.066 2.268 -6.669 1.00 83.25 78 THR A O 1
ATOM 570 N N . GLY A 1 79 ? -11.674 1.013 -8.486 1.00 86.31 79 GLY A N 1
ATOM 571 C CA . GLY A 1 79 ? -13.078 0.641 -8.687 1.00 86.31 79 GLY A CA 1
ATOM 572 C C . GLY A 1 79 ? -13.661 -0.133 -7.501 1.00 86.31 79 GLY A C 1
ATOM 573 O O . GLY A 1 79 ? -14.782 0.132 -7.069 1.00 86.31 79 GLY A O 1
ATOM 574 N N . THR A 1 80 ? -12.871 -1.036 -6.919 1.00 81.75 80 THR A N 1
ATOM 575 C CA . THR A 1 80 ? -13.276 -1.811 -5.738 1.00 81.75 80 THR A CA 1
ATOM 576 C C . THR A 1 80 ? -13.439 -0.913 -4.510 1.00 81.75 80 THR A C 1
ATOM 578 O O . THR A 1 80 ? -14.402 -1.054 -3.763 1.00 81.75 80 THR A O 1
ATOM 581 N N . VAL A 1 81 ? -12.546 0.060 -4.319 1.00 79.12 81 VAL A N 1
ATOM 582 C CA . VAL A 1 81 ? -12.671 1.052 -3.241 1.00 79.12 81 VAL A CA 1
ATOM 583 C C . VAL A 1 81 ? -13.917 1.918 -3.439 1.00 79.12 81 VAL A C 1
ATOM 585 O O . VAL A 1 81 ? -14.655 2.147 -2.487 1.00 79.12 81 VAL A O 1
ATOM 588 N N . PHE A 1 82 ? -14.214 2.335 -4.671 1.00 80.06 82 PHE A N 1
ATOM 589 C CA . PHE A 1 82 ? -15.407 3.132 -4.975 1.00 80.06 82 PHE A CA 1
ATOM 590 C C . PHE A 1 82 ? -16.729 2.397 -4.719 1.00 80.06 82 PHE A C 1
ATOM 592 O O . PHE A 1 82 ? -17.742 3.048 -4.468 1.00 80.06 82 PHE A O 1
ATOM 599 N N . THR A 1 83 ? -16.753 1.060 -4.763 1.00 77.88 83 THR A N 1
ATOM 600 C CA . THR A 1 83 ? -17.974 0.300 -4.447 1.00 77.88 83 THR A CA 1
ATOM 601 C C . THR A 1 83 ? -18.226 0.144 -2.9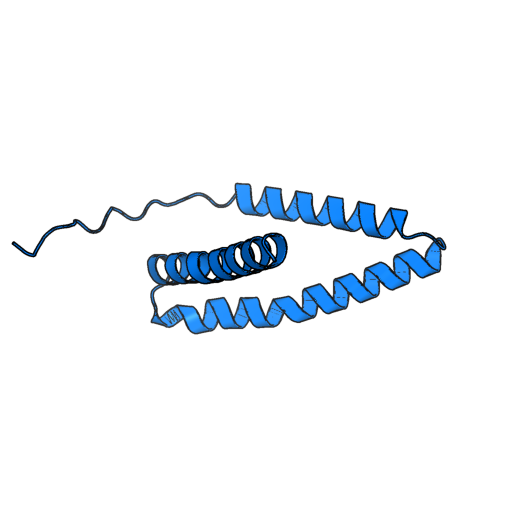44 1.00 77.88 83 THR A C 1
ATOM 603 O O . THR A 1 83 ? -19.286 -0.363 -2.557 1.00 77.88 83 THR A O 1
ATOM 606 N N . ILE A 1 84 ? -17.291 0.560 -2.085 1.00 75.62 84 ILE A N 1
ATOM 607 C CA . ILE A 1 84 ? -17.476 0.536 -0.634 1.00 75.62 84 ILE A CA 1
ATOM 608 C C . ILE A 1 84 ? -18.511 1.610 -0.277 1.00 75.62 84 ILE A C 1
ATOM 610 O O . ILE A 1 84 ? -18.242 2.806 -0.308 1.00 75.62 84 ILE A O 1
ATOM 614 N N . LYS A 1 85 ? -19.737 1.177 0.039 1.00 59.56 85 LYS A N 1
ATOM 615 C CA . LYS A 1 85 ? -20.804 2.066 0.515 1.00 59.56 85 LYS A CA 1
ATOM 616 C C . LYS A 1 85 ? -20.510 2.520 1.943 1.00 59.56 85 LYS A C 1
ATOM 618 O O . LYS A 1 85 ? -20.562 1.704 2.865 1.00 59.56 85 LYS A O 1
ATOM 623 N N . ASP A 1 86 ? -20.322 3.823 2.129 1.00 59.47 86 ASP A N 1
ATOM 624 C CA . ASP A 1 86 ? -20.288 4.457 3.446 1.00 59.47 86 ASP A CA 1
ATOM 625 C C . ASP A 1 86 ? -21.625 4.259 4.176 1.00 59.47 86 ASP A C 1
ATOM 627 O O . ASP A 1 86 ? -22.619 4.932 3.903 1.00 59.47 86 ASP A O 1
ATOM 631 N N . HIS A 1 87 ? -21.659 3.345 5.146 1.00 55.66 87 HIS A N 1
ATOM 632 C CA . HIS A 1 87 ? -22.653 3.414 6.213 1.00 55.66 87 HIS A CA 1
ATOM 633 C C . HIS A 1 87 ? -22.126 4.392 7.256 1.00 55.66 87 HIS A C 1
ATOM 635 O O . HIS A 1 87 ? -21.293 4.025 8.085 1.00 55.66 87 HIS A O 1
ATOM 641 N N . ARG A 1 88 ? -22.603 5.641 7.206 1.00 54.41 88 ARG A N 1
ATOM 642 C CA . ARG A 1 88 ? -22.389 6.597 8.294 1.00 54.41 88 ARG A CA 1
ATOM 643 C C . ARG A 1 88 ? -22.995 6.006 9.563 1.00 54.41 88 ARG A C 1
ATOM 645 O O . ARG A 1 88 ? -24.214 5.887 9.665 1.00 54.41 88 ARG A O 1
ATOM 652 N N . LEU A 1 89 ? -22.145 5.605 10.504 1.00 56.88 89 LEU A N 1
ATOM 653 C CA . LEU A 1 89 ? -22.599 5.344 11.862 1.00 56.88 89 LEU A CA 1
ATOM 654 C C . LEU A 1 89 ? -23.106 6.675 12.438 1.00 56.88 89 LEU A C 1
ATOM 656 O O . LEU A 1 89 ? -22.488 7.714 12.179 1.00 56.88 89 LEU A O 1
ATOM 660 N N . PRO A 1 90 ? -24.253 6.672 13.141 1.00 50.91 90 PRO A N 1
ATOM 661 C CA . PRO A 1 90 ? -24.803 7.876 13.739 1.00 50.91 90 PRO A CA 1
ATOM 662 C C . PRO A 1 90 ? -23.739 8.492 14.637 1.00 50.91 90 PRO A C 1
ATOM 664 O O . PRO A 1 90 ? -23.135 7.798 15.452 1.00 50.91 90 PRO A O 1
ATOM 667 N N . THR A 1 91 ? -23.499 9.784 14.432 1.00 52.88 91 THR A N 1
ATOM 668 C CA . THR A 1 91 ? -22.645 10.636 15.250 1.00 52.88 91 THR A CA 1
ATOM 669 C C . THR A 1 91 ? -22.889 10.279 16.711 1.00 52.88 91 THR A C 1
ATOM 671 O O . THR A 1 91 ? -23.975 10.546 17.230 1.00 52.88 91 THR A O 1
ATOM 674 N N . VAL A 1 92 ? -21.926 9.626 17.369 1.00 56.88 92 VAL A N 1
ATOM 675 C CA . VAL A 1 92 ? -21.954 9.532 18.828 1.00 56.88 92 VAL A CA 1
ATOM 676 C C . VAL A 1 92 ? -21.949 10.978 19.287 1.00 56.88 92 VAL A C 1
ATOM 678 O O . VAL A 1 92 ? -21.022 11.727 18.974 1.00 56.88 92 VAL A O 1
ATOM 681 N N . GLY A 1 93 ? -23.066 11.392 19.882 1.00 46.53 93 GLY A N 1
ATOM 682 C CA . GLY A 1 93 ? -23.268 12.756 20.317 1.00 46.53 93 GLY A CA 1
ATOM 683 C C . GLY A 1 93 ? -22.059 13.206 21.120 1.00 46.53 93 GLY A C 1
ATOM 684 O O . GLY A 1 93 ? -21.638 12.531 22.058 1.00 46.53 93 GLY A O 1
ATOM 685 N N . VAL A 1 94 ? -21.529 14.367 20.750 1.00 52.88 94 VAL A N 1
ATOM 686 C CA . VAL A 1 94 ? -20.827 15.252 21.676 1.00 52.88 94 VAL A CA 1
ATOM 687 C C . VAL A 1 94 ? -21.859 15.638 22.741 1.00 52.88 94 VAL A C 1
ATOM 689 O O . VAL A 1 94 ? -22.501 16.679 22.665 1.00 52.88 94 VAL A O 1
ATOM 692 N N . ALA A 1 95 ? -22.127 14.713 23.654 1.00 51.16 95 ALA A N 1
ATOM 693 C CA . ALA A 1 95 ? -23.084 14.830 24.734 1.00 51.16 95 ALA A CA 1
ATOM 694 C C . ALA A 1 95 ? -22.423 14.242 25.980 1.00 51.16 95 ALA A C 1
ATOM 696 O O . ALA A 1 95 ? -22.527 13.043 26.226 1.00 51.16 95 ALA A O 1
ATOM 697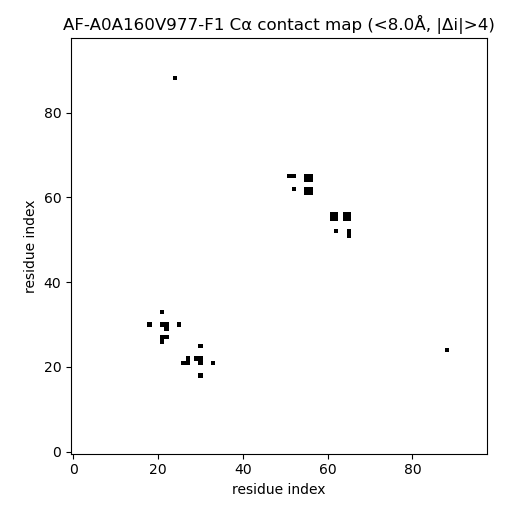 N N . ALA A 1 96 ? -21.713 15.122 26.692 1.00 47.34 96 ALA A N 1
ATOM 698 C CA . ALA A 1 96 ? -21.490 15.157 28.143 1.00 47.34 96 ALA A CA 1
ATOM 699 C C . ALA A 1 96 ? -20.033 15.504 28.490 1.00 47.34 96 ALA A C 1
ATOM 701 O O . ALA A 1 96 ? -19.174 14.624 28.514 1.00 47.34 96 ALA A O 1
ATOM 702 N N . ALA A 1 97 ? -19.798 16.794 28.745 1.00 40.66 97 ALA A N 1
ATOM 703 C CA . ALA A 1 97 ? -18.894 17.358 29.758 1.00 40.66 97 ALA A CA 1
ATOM 704 C C . ALA A 1 97 ? -18.830 18.882 29.503 1.00 40.66 97 ALA A C 1
ATOM 706 O O . ALA A 1 97 ? -17.870 19.383 28.920 1.00 40.66 97 ALA A O 1
ATOM 707 N N . ASP A 1 98 ? -19.968 19.570 29.604 1.00 40.50 98 ASP A N 1
ATOM 708 C CA . ASP A 1 98 ? -20.325 20.386 30.781 1.00 40.50 98 ASP A CA 1
ATOM 709 C C . ASP A 1 98 ? -19.737 19.941 32.132 1.00 40.50 98 ASP A C 1
ATOM 711 O O . ASP A 1 98 ? -19.944 18.769 32.524 1.00 40.50 98 ASP A O 1
#

Sequence (98 aa):
MVGILLVGFSWNATTSITAAYASDRFGISQLGTIYGTMFAVMPLGSGLGAYLGGVLYDSQGTYAVAIWSNIALLLLATGTVFTIKDHRLPTVGVAAAD

Secondary structure (DSSP, 8-state):
-HHHHHHHHHHHHHHHHHHHHHHHHH-HHHHHHHHHHHHHHHHHHHHHHHHHHHHHHHHHSSSHHHHHHHHHHHHHHHHHHHT---------------

Foldseek 3Di:
DVVVVVVVCVVVVVVVVVLVVCCVPVNPVCSCVVVVVVVVVVVVCVVVLVVVQVVVCVVPVDSPVSVVVVVVVVVVVVVVVVPPDDPPDPPPDPDDDD

Mean predicted aligned error: 11.65 Å

Radius of gyration: 19.1 Å; Cα contacts (8 Å, |Δi|>4): 21; chains: 1; bounding box: 39×33×55 Å

pLDDT: mean 74.92, std 10.64, range [40.5, 87.94]

Organism: NCBI:txid652676